Protein AF-A0A3D2I941-F1 (afdb_monomer_lite)

Secondary structure (DSSP, 8-state):
-PPEE---EE-TTT--EEE---EE------B-S-EEEE---SSS-EEEEEEBTTT--EEEEEE------EEEE--B---SSS-EE--EEEETTT--EEEE--EE------EEEE--B---SSS-EE--EEEETTT--EEEPPPEEPP-------

Sequence (154 aa):
TETGLTEGKHCSVCNKVLVEQTIVPAKGHSWDSGKITIAPTCTGTGVKTYTCTACAATRTETVSATGHTVVTVAKVEPTCTQPGRAAGTKCSVCGEVLSGLTEIKATGHTEVIDKAVEPTCTKTGLTEGKHCSVCNAVLVEQKVVPAKGHTEVI

pLDDT: mean 93.61, std 7.75, range [58.84, 98.5]

Structure (mmCIF, N/CA/C/O backbone):
data_AF-A0A3D2I941-F1
#
_entry.id   AF-A0A3D2I941-F1
#
loop_
_atom_site.group_PDB
_atom_site.id
_atom_site.type_symbol
_atom_site.label_atom_id
_atom_site.label_alt_id
_atom_site.label_comp_id
_atom_site.label_asym_id
_atom_site.label_entity_id
_atom_site.label_seq_id
_atom_site.pdbx_PDB_ins_code
_atom_site.Cartn_x
_atom_site.Cartn_y
_atom_site.Cartn_z
_atom_site.occupancy
_atom_site.B_iso_or_equiv
_atom_site.auth_seq_id
_atom_site.auth_comp_id
_atom_site.auth_asym_id
_atom_site.auth_atom_id
_atom_site.pdbx_PDB_model_num
ATOM 1 N N . THR A 1 1 ? -24.812 7.054 41.122 1.00 60.28 1 THR A N 1
ATOM 2 C CA . THR A 1 1 ? -26.022 7.590 41.785 1.00 60.28 1 THR A CA 1
ATOM 3 C C . THR A 1 1 ? -25.633 8.306 43.055 1.00 60.28 1 THR A C 1
ATOM 5 O O . THR A 1 1 ? -24.821 7.771 43.801 1.00 60.28 1 THR A O 1
ATOM 8 N N . GLU A 1 2 ? -26.197 9.486 43.286 1.00 65.69 2 GLU A N 1
ATOM 9 C CA . GLU A 1 2 ? -26.034 10.225 44.541 1.00 65.69 2 GLU A CA 1
ATOM 10 C C . GLU A 1 2 ? -26.896 9.604 45.649 1.00 65.69 2 GLU A C 1
ATOM 12 O O . GLU A 1 2 ? -27.874 8.901 45.375 1.00 65.69 2 GLU A O 1
ATOM 17 N N . THR A 1 3 ? -26.493 9.799 46.902 1.00 71.44 3 THR A N 1
ATOM 18 C CA . THR A 1 3 ? -27.277 9.382 48.068 1.00 71.44 3 THR A CA 1
ATOM 19 C C . THR A 1 3 ? -28.527 10.244 48.199 1.00 71.44 3 THR A C 1
ATOM 21 O O . THR A 1 3 ? -28.468 11.452 47.983 1.00 71.44 3 THR A O 1
ATOM 24 N N . GLY A 1 4 ? -29.644 9.637 48.591 1.00 78.50 4 GLY A N 1
ATOM 25 C CA . GLY A 1 4 ? -30.852 10.379 48.951 1.00 78.50 4 GLY A CA 1
ATOM 26 C C . GLY A 1 4 ? -30.842 10.777 50.426 1.00 78.50 4 GLY A C 1
ATOM 27 O O . GLY A 1 4 ? -30.063 10.244 51.215 1.00 78.50 4 GLY A O 1
ATOM 28 N N . LEU A 1 5 ? -31.745 11.672 50.814 1.00 85.81 5 LEU A N 1
ATOM 29 C CA . LEU A 1 5 ? -32.087 11.917 52.215 1.00 85.81 5 LEU A CA 1
ATOM 30 C C . LEU A 1 5 ? -33.513 11.431 52.466 1.00 85.81 5 LEU A C 1
ATOM 32 O O . LEU A 1 5 ? -34.366 11.527 51.582 1.00 85.81 5 LEU A O 1
ATOM 36 N N . THR A 1 6 ? -33.783 10.915 53.662 1.00 86.00 6 THR A N 1
ATOM 37 C CA . THR A 1 6 ? -35.164 10.674 54.096 1.00 86.00 6 THR A CA 1
ATOM 38 C C . THR A 1 6 ? -35.913 11.997 54.286 1.00 86.00 6 THR A C 1
ATOM 40 O O . THR A 1 6 ? -35.313 13.069 54.419 1.00 86.00 6 THR A O 1
ATOM 43 N N . GLU A 1 7 ? -37.245 11.936 54.272 1.00 86.25 7 GLU A N 1
ATOM 44 C CA . GLU A 1 7 ? -38.096 13.095 54.544 1.00 86.25 7 GLU A CA 1
ATOM 45 C C . GLU A 1 7 ? -37.904 13.558 55.999 1.00 86.25 7 GLU A C 1
ATOM 47 O O . GLU A 1 7 ? -38.234 12.839 56.943 1.00 86.25 7 GLU A O 1
ATOM 52 N N . GLY A 1 8 ? -37.342 14.756 56.175 1.00 88.19 8 GLY A N 1
ATOM 53 C CA . GLY A 1 8 ? -37.176 15.392 57.481 1.00 88.19 8 GLY A CA 1
ATOM 54 C C . GLY A 1 8 ? -38.356 16.292 57.823 1.00 88.19 8 GLY A C 1
ATOM 55 O O . GLY A 1 8 ? -39.094 16.741 56.946 1.00 88.19 8 GLY A O 1
ATOM 56 N N . LYS A 1 9 ? -38.517 16.610 59.109 1.00 90.56 9 LYS A N 1
ATOM 57 C CA . LYS A 1 9 ? -39.535 17.563 59.578 1.00 90.56 9 LYS A CA 1
ATOM 58 C C . LYS A 1 9 ? -38.897 18.581 60.507 1.00 90.56 9 LYS A C 1
ATOM 60 O O . LYS A 1 9 ? -38.130 18.209 61.392 1.00 90.56 9 LYS A O 1
ATOM 65 N N . HIS A 1 10 ? -39.241 19.854 60.343 1.00 88.50 10 HIS A N 1
ATOM 66 C CA . HIS A 1 10 ? -38.796 20.939 61.218 1.00 88.50 10 HIS A CA 1
ATOM 67 C C . HIS A 1 10 ? -39.968 21.860 61.573 1.00 88.50 10 HIS A C 1
ATOM 69 O O . HIS A 1 10 ? -40.952 21.951 60.839 1.00 88.50 10 HIS A O 1
ATOM 75 N N . CYS A 1 11 ? -39.882 22.520 62.725 1.00 88.88 11 CYS A N 1
ATOM 76 C CA . CYS A 1 11 ? -40.861 23.518 63.143 1.00 88.88 11 CYS A CA 1
ATOM 77 C C . CYS A 1 11 ? -40.699 24.792 62.301 1.00 88.88 11 CYS A C 1
ATOM 79 O O . CYS A 1 11 ? -39.640 25.402 62.342 1.00 88.88 11 CYS A O 1
ATOM 81 N N . SER A 1 12 ? -41.734 25.247 61.596 1.00 90.50 12 SER A N 1
ATOM 82 C CA . SER A 1 12 ? -41.664 26.448 60.743 1.00 90.50 12 SER A CA 1
ATOM 83 C C . SER A 1 12 ? -41.521 27.770 61.510 1.00 90.50 12 SER A C 1
ATOM 85 O O . SER A 1 12 ? -41.184 28.790 60.920 1.00 90.50 12 SER A O 1
ATOM 87 N N . VAL A 1 13 ? -41.788 27.764 62.821 1.00 88.81 13 VAL A N 1
ATOM 88 C CA . VAL A 1 13 ? -41.750 28.964 63.674 1.00 88.81 13 VAL A CA 1
ATOM 89 C C . VAL A 1 13 ? -40.384 29.148 64.342 1.00 88.81 13 VAL A C 1
ATOM 91 O O . VAL A 1 13 ? -39.909 30.271 64.463 1.00 88.81 13 VAL A O 1
ATOM 94 N N . CYS A 1 14 ? -39.740 28.060 64.781 1.00 91.75 14 CYS A N 1
ATOM 95 C CA . CYS A 1 14 ? -38.456 28.116 65.498 1.00 91.75 14 CYS A CA 1
ATOM 96 C C . CYS A 1 14 ? -37.343 27.248 64.886 1.00 91.75 14 CYS A C 1
ATOM 98 O O . CYS A 1 14 ? -36.275 27.126 65.479 1.00 91.75 14 CYS A O 1
ATOM 100 N N . ASN A 1 15 ? -37.583 26.620 63.731 1.00 83.19 15 ASN A N 1
ATOM 101 C CA . ASN A 1 15 ? -36.653 25.765 62.977 1.00 83.19 15 ASN A CA 1
ATOM 102 C C . ASN A 1 15 ? -36.081 24.554 63.728 1.00 83.19 15 ASN A C 1
ATOM 104 O O . ASN A 1 15 ? -35.187 23.877 63.223 1.00 83.19 15 ASN A O 1
ATOM 108 N N . LYS A 1 16 ? -36.619 24.214 64.906 1.00 91.62 16 LYS A N 1
ATOM 109 C CA . LYS A 1 16 ? -36.234 22.993 65.620 1.00 91.62 16 LYS A CA 1
ATOM 110 C C . LYS A 1 16 ? -36.517 21.766 64.748 1.00 91.62 16 LYS A C 1
ATOM 112 O O . LYS A 1 16 ? -37.651 21.578 64.303 1.00 91.62 16 LYS A O 1
ATOM 117 N N . VAL A 1 17 ? -35.501 20.930 64.540 1.00 87.19 17 VAL A N 1
ATOM 118 C CA . VAL A 1 17 ? -35.624 19.639 63.848 1.00 87.19 17 VAL A CA 1
ATOM 119 C C . VAL A 1 17 ? -36.494 18.711 64.700 1.00 87.19 17 VAL A C 1
ATOM 121 O O . VAL A 1 17 ? -36.202 18.472 65.871 1.00 87.19 17 VAL A O 1
ATOM 124 N N . LEU A 1 18 ? -37.601 18.247 64.125 1.00 88.56 18 LEU A N 1
ATOM 125 C CA . LEU A 1 18 ? -38.570 17.341 64.751 1.00 88.56 18 LEU A CA 1
ATOM 126 C C . LEU A 1 18 ? -38.340 15.892 64.310 1.00 88.56 18 LEU A C 1
ATOM 128 O O . LEU A 1 18 ? -38.581 14.969 65.080 1.00 88.56 18 LEU A O 1
ATOM 132 N N . VAL A 1 19 ? -37.872 15.711 63.073 1.00 88.69 19 VAL A N 1
ATOM 133 C CA . VAL A 1 19 ? -37.427 14.433 62.514 1.00 88.69 19 VAL A CA 1
ATOM 134 C C . VAL A 1 19 ? -36.157 14.709 61.723 1.00 88.69 19 VAL A C 1
ATOM 136 O O . VAL A 1 19 ? -36.179 15.498 60.776 1.00 88.69 19 VAL A O 1
ATOM 139 N N . GLU A 1 20 ? -35.057 14.092 62.143 1.00 87.12 20 GLU A N 1
ATOM 140 C CA . GLU A 1 20 ? -33.757 14.221 61.491 1.00 87.12 20 GLU A CA 1
ATOM 141 C C . GLU A 1 20 ? -33.737 13.468 60.155 1.00 87.12 20 GLU A C 1
ATOM 143 O O . GLU A 1 20 ? -34.308 12.383 60.024 1.00 87.12 20 GLU A O 1
ATOM 148 N N . GLN A 1 21 ? -33.088 14.055 59.150 1.00 88.56 21 GLN A N 1
ATOM 149 C CA . GLN A 1 21 ? -32.881 13.386 57.872 1.00 88.56 21 GLN A CA 1
ATOM 150 C C . GLN A 1 21 ? -31.736 12.389 57.998 1.00 88.56 21 GLN A C 1
ATOM 152 O O . GLN A 1 21 ? -30.652 12.723 58.465 1.00 88.56 21 GLN A O 1
ATOM 157 N N . THR A 1 22 ? -31.955 11.175 57.514 1.00 86.50 22 THR A N 1
ATOM 158 C CA . THR A 1 22 ? -30.925 10.140 57.435 1.00 86.50 22 THR A CA 1
ATOM 159 C C . THR A 1 22 ? -30.531 9.914 55.985 1.00 86.50 22 THR A C 1
ATOM 161 O O . THR A 1 22 ? -31.368 9.994 55.082 1.00 86.50 22 THR A O 1
ATOM 164 N N . ILE A 1 23 ? -29.259 9.598 55.763 1.00 82.81 23 ILE A N 1
ATOM 165 C CA . ILE A 1 23 ? -28.736 9.270 54.437 1.00 82.81 23 ILE A CA 1
ATOM 166 C C . ILE A 1 23 ? -29.346 7.944 53.976 1.00 82.81 23 ILE A C 1
ATOM 168 O O . ILE A 1 23 ? -29.228 6.927 54.656 1.00 82.81 23 ILE A O 1
ATOM 172 N N . VAL A 1 24 ? -29.961 7.948 52.795 1.00 79.69 24 VAL A N 1
ATOM 173 C CA . VAL A 1 24 ? -30.365 6.738 52.078 1.00 79.69 24 VAL A CA 1
ATOM 174 C C . VAL A 1 24 ? -29.205 6.336 51.165 1.00 79.69 24 VAL A C 1
ATOM 176 O O . VAL A 1 24 ? -28.889 7.081 50.225 1.00 79.69 24 VAL A O 1
ATOM 179 N N . PRO A 1 25 ? -28.554 5.180 51.410 1.00 75.06 25 PRO A N 1
ATOM 180 C CA . PRO A 1 25 ? -27.442 4.729 50.590 1.00 75.06 25 PRO A CA 1
ATOM 181 C C . PRO A 1 25 ? -27.862 4.600 49.130 1.00 75.06 25 PRO A C 1
ATOM 183 O O . PRO A 1 25 ? -28.922 4.059 48.805 1.00 75.06 25 PRO A O 1
ATOM 186 N N . ALA A 1 26 ? -27.008 5.076 48.232 1.00 76.69 26 ALA A N 1
ATOM 187 C CA . ALA A 1 26 ? -27.232 4.876 46.817 1.00 76.69 26 ALA A CA 1
ATOM 188 C C . ALA A 1 26 ? -27.113 3.372 46.500 1.00 76.69 26 ALA A C 1
ATOM 190 O O . ALA A 1 26 ? -26.125 2.741 46.867 1.00 76.69 26 ALA A O 1
ATOM 191 N N . LYS A 1 27 ? -28.092 2.796 45.787 1.00 78.06 27 LYS A N 1
ATOM 192 C CA . LYS A 1 27 ? -28.119 1.357 45.440 1.00 78.06 27 LYS A CA 1
ATOM 193 C C . LYS A 1 27 ? -26.962 0.893 44.535 1.00 78.06 27 LYS A C 1
ATOM 195 O O . LYS A 1 27 ? -26.823 -0.302 44.299 1.00 78.06 27 LYS A O 1
ATOM 200 N N . GLY A 1 28 ? -26.138 1.816 44.035 1.00 82.19 28 GLY A N 1
ATOM 201 C CA . GLY A 1 28 ? -25.104 1.538 43.042 1.00 82.19 28 GLY A CA 1
ATOM 202 C C . GLY A 1 28 ? -25.690 1.257 41.655 1.00 82.19 28 GLY A C 1
ATOM 203 O O . GLY A 1 28 ? -26.905 1.232 41.462 1.00 82.19 28 GLY A O 1
ATOM 204 N N . HIS A 1 29 ? -24.815 1.073 40.666 1.00 87.00 29 HIS A N 1
ATOM 205 C CA . HIS A 1 29 ? -25.212 0.682 39.312 1.00 87.00 29 HIS A CA 1
ATOM 206 C C . HIS A 1 29 ? -24.940 -0.809 39.089 1.00 87.00 29 HIS A C 1
ATOM 208 O O . HIS A 1 29 ? -23.856 -1.293 39.412 1.00 87.00 29 HIS A O 1
ATOM 214 N N . SER A 1 30 ? -25.908 -1.514 38.496 1.00 92.62 30 SER A N 1
ATOM 215 C CA . SER A 1 30 ? -25.736 -2.877 37.983 1.00 92.62 30 SER A CA 1
ATOM 216 C C . SER A 1 30 ? -25.480 -2.794 36.481 1.00 92.62 30 SER A C 1
ATOM 218 O O . SER A 1 30 ? -26.401 -2.577 35.695 1.00 92.62 30 SER A O 1
ATOM 220 N N . TRP A 1 31 ? -24.210 -2.865 36.096 1.00 95.12 31 TRP A N 1
ATOM 221 C CA . TRP A 1 31 ? -23.778 -2.756 34.704 1.00 95.12 31 TRP A CA 1
ATOM 222 C C . TRP A 1 31 ? -23.935 -4.093 33.975 1.00 95.12 31 TRP A C 1
ATOM 224 O O . TRP A 1 31 ? -23.717 -5.149 34.566 1.00 95.12 31 TRP A O 1
ATOM 234 N N . ASP A 1 32 ? -24.287 -4.043 32.692 1.00 96.06 32 ASP A N 1
ATOM 235 C CA . ASP A 1 32 ? -24.214 -5.200 31.799 1.00 96.06 32 ASP A CA 1
ATOM 236 C C . ASP A 1 32 ? -22.756 -5.617 31.495 1.00 96.06 32 ASP A C 1
ATOM 238 O O . ASP A 1 32 ? -21.791 -5.080 32.043 1.00 96.06 32 ASP A O 1
ATOM 242 N N . SER A 1 33 ? -22.569 -6.591 30.599 1.00 96.69 33 SER A N 1
ATOM 243 C CA . SER A 1 33 ? -21.232 -7.034 30.166 1.00 96.69 33 SER A CA 1
ATOM 244 C C . SER A 1 33 ? -20.466 -5.988 29.339 1.00 96.69 33 SER A C 1
ATOM 246 O O . SER A 1 33 ? -19.276 -6.173 29.042 1.00 96.69 33 SER A O 1
ATOM 248 N N . GLY A 1 34 ? -21.143 -4.906 28.948 1.00 96.94 34 GLY A N 1
ATOM 249 C CA . GLY A 1 34 ? -20.700 -3.906 27.995 1.00 96.94 34 GLY A CA 1
ATOM 250 C C . GLY A 1 34 ? -20.570 -4.428 26.564 1.00 96.94 34 GLY A C 1
ATOM 251 O O . GLY A 1 34 ? -20.453 -5.630 26.308 1.00 96.94 34 GLY A O 1
ATOM 252 N N . LYS A 1 35 ? -20.545 -3.499 25.611 1.00 97.62 35 LYS A N 1
ATOM 253 C CA . LYS A 1 35 ? -20.387 -3.763 24.176 1.00 97.62 35 LYS A CA 1
ATOM 254 C C . LYS A 1 35 ? -19.365 -2.805 23.574 1.00 97.62 35 LYS A C 1
ATOM 256 O O . LYS A 1 35 ? -19.320 -1.636 23.947 1.00 97.62 35 LYS A O 1
ATOM 261 N N . ILE A 1 36 ? -18.565 -3.292 22.624 1.00 97.94 36 ILE A N 1
ATOM 262 C CA . ILE A 1 36 ? -17.719 -2.428 21.793 1.00 97.94 36 ILE A CA 1
ATOM 263 C C . ILE A 1 36 ? -18.633 -1.564 20.922 1.00 97.94 36 ILE A C 1
ATOM 265 O O . ILE A 1 36 ? -19.342 -2.075 20.053 1.00 97.94 36 ILE A O 1
ATOM 269 N N . THR A 1 37 ? -18.649 -0.266 21.196 1.00 97.69 37 THR A N 1
ATOM 270 C CA . THR A 1 37 ? -19.446 0.731 20.469 1.00 97.69 37 THR A CA 1
ATOM 271 C C . THR A 1 37 ? -18.609 1.478 19.442 1.00 97.69 37 THR A C 1
ATOM 273 O O . THR A 1 37 ? -19.140 1.882 18.412 1.00 97.69 37 THR A O 1
ATOM 276 N N . ILE A 1 38 ? -17.299 1.586 19.675 1.00 97.88 38 ILE A N 1
ATOM 277 C CA . ILE A 1 38 ? -16.316 2.051 18.695 1.00 97.88 38 ILE A CA 1
ATOM 278 C C . ILE A 1 38 ? -15.203 1.009 18.644 1.00 97.88 38 ILE A C 1
ATOM 280 O O . ILE A 1 38 ? -14.551 0.747 19.655 1.00 97.88 38 ILE A O 1
ATOM 284 N N . ALA A 1 39 ? -15.004 0.380 17.488 1.00 97.81 39 ALA A N 1
ATOM 285 C CA . ALA A 1 39 ? -13.938 -0.600 17.325 1.00 97.81 39 ALA A CA 1
ATOM 286 C C . ALA A 1 39 ? -12.563 0.097 17.328 1.00 97.81 39 ALA A C 1
ATOM 288 O O . ALA A 1 39 ? -12.423 1.139 16.685 1.00 97.81 39 ALA A O 1
ATOM 289 N N . PRO A 1 40 ? -11.550 -0.454 18.021 1.00 98.31 40 PRO A N 1
ATOM 290 C CA . PRO A 1 40 ? -10.187 0.052 17.918 1.00 98.31 40 PRO A CA 1
ATOM 291 C C . PRO A 1 40 ? -9.627 -0.187 16.509 1.00 98.31 40 PRO A C 1
ATOM 293 O O . PRO A 1 40 ? -9.985 -1.158 15.839 1.00 98.31 40 PRO A O 1
ATOM 296 N N . THR A 1 41 ? -8.720 0.685 16.074 1.00 97.94 41 THR A N 1
ATOM 297 C CA . THR A 1 41 ? -7.950 0.529 14.830 1.00 97.94 41 THR A CA 1
ATOM 298 C C . THR A 1 41 ? -6.474 0.292 15.158 1.00 97.94 41 THR A C 1
ATOM 300 O O . THR A 1 41 ? -6.105 0.214 16.331 1.00 97.94 41 THR A O 1
ATOM 303 N N . CYS A 1 42 ? -5.602 0.184 14.146 1.00 97.94 42 CYS A N 1
ATOM 304 C CA . CYS A 1 42 ? -4.163 0.012 14.378 1.00 97.94 42 CYS A CA 1
ATOM 305 C C . CYS A 1 42 ? -3.560 1.115 15.261 1.00 97.94 42 CYS A C 1
ATOM 307 O O . CYS A 1 42 ? -2.695 0.819 16.080 1.00 97.94 42 CYS A O 1
ATOM 309 N N . THR A 1 43 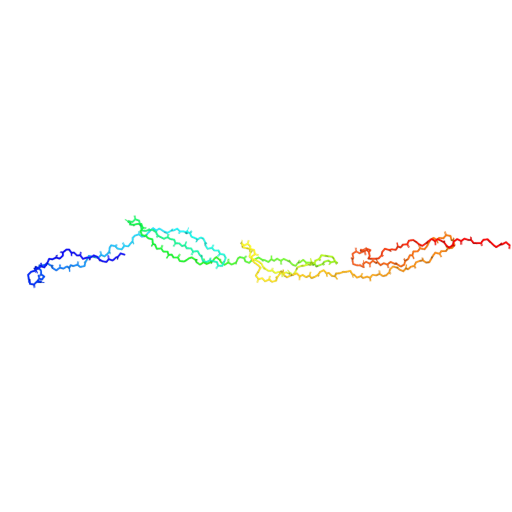? -4.036 2.356 15.125 1.00 97.38 43 THR A N 1
ATOM 310 C CA . THR A 1 43 ? -3.511 3.531 15.842 1.00 97.38 43 THR A CA 1
ATOM 311 C C . THR A 1 43 ? -4.547 4.201 16.745 1.00 97.38 43 THR A C 1
ATOM 313 O O . THR A 1 43 ? -4.183 4.816 17.744 1.00 97.38 43 THR A O 1
ATOM 316 N N . GLY A 1 44 ? -5.837 4.076 16.428 1.00 97.75 44 GLY A N 1
ATOM 317 C CA . GLY A 1 44 ? -6.932 4.676 17.183 1.00 97.75 44 GLY A CA 1
ATOM 318 C C . GLY A 1 44 ? -7.461 3.750 18.272 1.00 97.75 44 GLY A C 1
ATOM 319 O O . GLY A 1 44 ? -7.692 2.561 18.042 1.00 97.75 44 GLY A O 1
ATOM 320 N N . THR A 1 45 ? -7.694 4.303 19.460 1.00 98.31 45 THR A N 1
ATOM 321 C CA . THR A 1 45 ? -8.404 3.597 20.527 1.00 98.31 45 THR A CA 1
ATOM 322 C C . THR A 1 45 ? -9.875 3.386 20.166 1.00 98.31 45 THR A C 1
ATOM 324 O O . THR A 1 45 ? -10.484 4.164 19.433 1.00 98.31 45 THR A O 1
ATOM 327 N N . GLY A 1 46 ? -10.448 2.306 20.689 1.00 98.12 46 GLY A N 1
ATOM 328 C CA . GLY A 1 46 ? -11.877 2.027 20.646 1.00 98.12 46 GLY A CA 1
ATOM 329 C C . GLY A 1 46 ? -12.576 2.426 21.944 1.00 98.12 46 GLY A C 1
ATOM 330 O O . GLY A 1 46 ? -11.955 2.896 22.901 1.00 98.12 46 GLY A O 1
ATOM 331 N N . VAL A 1 47 ? -13.881 2.180 21.997 1.00 98.38 47 VAL A N 1
ATOM 332 C CA . VAL A 1 47 ? -14.724 2.435 23.168 1.00 98.38 47 VAL A CA 1
ATOM 333 C C . VAL A 1 47 ? -15.604 1.227 23.437 1.00 98.38 47 VAL A C 1
ATOM 335 O O . VAL A 1 47 ? -16.271 0.701 22.540 1.00 98.38 47 VAL A O 1
ATOM 338 N N . LYS A 1 48 ? -15.626 0.815 24.703 1.00 98.50 48 LYS A N 1
ATOM 339 C CA . LYS A 1 48 ? -16.589 -0.137 25.242 1.00 98.50 48 LYS A CA 1
ATOM 340 C C . LYS A 1 48 ? -17.585 0.616 26.117 1.00 98.50 48 LYS A C 1
ATOM 342 O O . LYS A 1 48 ? -17.189 1.310 27.051 1.00 98.50 48 LYS A O 1
ATOM 347 N N . THR A 1 49 ? -18.872 0.485 25.822 1.00 98.25 49 THR A N 1
ATOM 348 C CA . THR A 1 49 ? -19.953 1.118 26.587 1.00 98.25 49 THR A CA 1
ATOM 349 C C . THR A 1 49 ? -20.659 0.072 27.431 1.00 98.25 49 THR A C 1
ATOM 351 O O . THR A 1 49 ? -21.002 -0.994 26.923 1.00 98.25 49 THR A O 1
ATOM 354 N N . TYR A 1 50 ? -20.882 0.398 28.699 1.00 97.81 50 TYR A N 1
ATOM 355 C CA . TYR A 1 50 ? -21.685 -0.383 29.632 1.00 97.81 50 TYR A CA 1
ATOM 356 C C . TYR A 1 50 ? -22.989 0.347 29.908 1.00 97.81 50 TYR A C 1
ATOM 358 O O . TYR A 1 50 ? -22.977 1.568 30.110 1.00 97.81 50 TYR A O 1
ATOM 366 N N . THR A 1 51 ? -24.079 -0.403 29.995 1.00 96.81 51 THR A N 1
ATOM 367 C CA . THR A 1 51 ? -25.408 0.135 30.286 1.00 96.81 51 THR A CA 1
ATOM 368 C C . THR A 1 51 ? -25.930 -0.462 31.585 1.00 96.81 51 THR A C 1
ATOM 370 O O . THR A 1 51 ? -25.858 -1.669 31.816 1.00 96.81 51 THR A O 1
ATOM 373 N N . CYS A 1 52 ? -26.431 0.392 32.477 1.00 95.50 52 CYS A N 1
ATOM 374 C CA . CYS A 1 52 ? -27.060 -0.047 33.714 1.00 95.50 52 CYS A CA 1
ATOM 375 C C . CYS A 1 52 ? -28.398 -0.718 33.393 1.00 95.50 52 CYS A C 1
ATOM 377 O O . CYS A 1 52 ? -29.293 -0.082 32.831 1.00 95.50 52 CYS A O 1
ATOM 379 N N . THR A 1 53 ? -28.568 -1.968 33.809 1.00 94.50 53 THR A N 1
ATOM 380 C CA . THR A 1 53 ? -29.766 -2.772 33.514 1.00 94.50 53 THR A CA 1
ATOM 381 C C . THR A 1 53 ? -31.028 -2.248 34.205 1.00 94.50 53 THR A C 1
ATOM 383 O O . THR A 1 53 ? -32.134 -2.531 33.760 1.00 94.50 53 THR A O 1
ATOM 386 N N . ALA A 1 54 ? -30.871 -1.452 35.268 1.00 91.81 54 ALA A N 1
ATOM 387 C CA . ALA A 1 54 ? -31.978 -0.937 36.072 1.00 91.81 54 ALA A CA 1
ATOM 388 C C . ALA A 1 54 ? -32.425 0.492 35.712 1.00 91.81 54 ALA A C 1
ATOM 390 O O . ALA A 1 54 ? -33.558 0.861 36.003 1.00 91.81 54 ALA A O 1
ATOM 391 N N . CYS A 1 55 ? -31.548 1.325 35.137 1.00 91.06 55 CYS A N 1
ATOM 392 C CA . CYS A 1 55 ? -31.849 2.748 34.900 1.00 91.06 55 CYS A CA 1
ATOM 393 C C . CYS A 1 55 ? -31.298 3.319 33.587 1.00 91.06 55 CYS A C 1
ATOM 395 O O . CYS A 1 55 ? -31.360 4.529 33.386 1.00 91.06 55 CYS A O 1
ATOM 397 N N . ALA A 1 56 ? -30.727 2.480 32.718 1.00 92.06 56 ALA A N 1
ATOM 398 C CA . ALA A 1 56 ? -30.172 2.848 31.413 1.00 92.06 56 ALA A CA 1
ATOM 399 C C . ALA A 1 56 ? -29.024 3.880 31.415 1.00 92.06 56 ALA A C 1
ATOM 401 O O . ALA A 1 56 ? -28.529 4.234 30.347 1.00 92.06 56 ALA A O 1
ATOM 402 N N . ALA A 1 57 ? -28.543 4.322 32.583 1.00 93.12 57 ALA A N 1
ATOM 403 C CA . ALA A 1 57 ? -27.316 5.109 32.685 1.00 93.12 57 ALA A CA 1
ATOM 404 C C . ALA A 1 57 ? -26.154 4.388 31.983 1.00 93.12 57 ALA A C 1
ATOM 406 O O . ALA A 1 57 ? -26.093 3.156 32.003 1.00 93.12 57 ALA A O 1
ATOM 407 N N . THR A 1 58 ? -25.224 5.144 31.399 1.00 95.12 58 THR A N 1
ATOM 408 C CA . THR A 1 58 ? -24.081 4.595 30.660 1.00 95.12 58 THR A CA 1
ATOM 409 C C . THR A 1 58 ? -22.755 5.011 31.271 1.00 95.12 58 THR A C 1
ATOM 411 O O . THR A 1 58 ? -22.612 6.134 31.753 1.00 95.12 58 THR A O 1
ATOM 414 N N . ARG A 1 59 ? -21.757 4.139 31.159 1.00 95.31 59 ARG A N 1
ATOM 415 C CA . ARG A 1 59 ? -20.347 4.490 31.358 1.00 95.31 59 ARG A CA 1
ATOM 416 C C . ARG A 1 59 ? -19.511 3.918 30.223 1.00 95.31 59 ARG A C 1
ATOM 418 O O . ARG A 1 59 ? -19.914 2.943 29.587 1.00 95.31 59 ARG A O 1
ATOM 425 N N . THR A 1 60 ? -18.347 4.500 29.987 1.00 97.50 60 THR A N 1
ATOM 426 C CA . THR A 1 60 ? -17.443 4.075 28.920 1.00 97.50 60 THR A CA 1
ATOM 427 C C . THR A 1 60 ? -16.074 3.712 29.465 1.00 97.50 60 THR A C 1
ATOM 429 O O . THR A 1 60 ? -15.620 4.252 30.471 1.00 97.50 60 THR A O 1
ATOM 432 N N . GLU A 1 61 ? -15.422 2.789 28.772 1.00 97.94 61 GLU A N 1
ATOM 433 C CA . GLU A 1 61 ? -14.022 2.437 28.973 1.00 97.94 61 GLU A CA 1
ATOM 434 C C . GLU A 1 61 ? -13.299 2.490 27.627 1.00 97.94 61 GLU A C 1
ATOM 436 O O . GLU A 1 61 ? -13.836 2.078 26.592 1.00 97.94 61 GLU A O 1
ATOM 441 N N . THR A 1 62 ? -12.074 3.008 27.646 1.00 97.88 62 THR A N 1
ATOM 442 C CA . THR A 1 62 ? -11.202 3.044 26.473 1.00 97.88 62 THR A CA 1
ATOM 443 C C . THR A 1 62 ? -10.680 1.645 26.175 1.00 97.88 62 THR A C 1
ATOM 445 O O . THR A 1 62 ? -10.212 0.941 27.069 1.00 97.88 62 THR A O 1
ATOM 448 N N . VAL A 1 63 ? -10.712 1.261 24.903 1.00 98.19 63 VAL A N 1
ATOM 449 C CA . VAL A 1 63 ? -10.086 0.036 24.402 1.00 98.19 63 VAL A CA 1
ATOM 450 C C . VAL A 1 63 ? -8.826 0.435 23.652 1.00 98.19 63 VAL A C 1
ATOM 452 O O . VAL A 1 63 ? -8.880 1.275 22.757 1.00 98.19 63 VAL A O 1
ATOM 455 N N . SER A 1 64 ? -7.685 -0.135 24.021 1.00 98.12 64 SER A N 1
ATOM 456 C CA . SER A 1 64 ? -6.410 0.175 23.371 1.00 98.12 64 SER A CA 1
ATOM 457 C C . SER A 1 64 ? -6.452 -0.106 21.866 1.00 98.12 64 SER A C 1
ATOM 459 O O . SER A 1 64 ? -7.161 -1.005 21.412 1.00 98.12 64 SER A O 1
ATOM 461 N N . ALA A 1 65 ? -5.674 0.662 21.100 1.00 98.19 65 ALA A N 1
ATOM 462 C CA . ALA A 1 65 ? -5.462 0.402 19.681 1.00 98.19 65 ALA A CA 1
ATOM 463 C C . ALA A 1 65 ? -4.925 -1.023 19.463 1.00 98.19 65 ALA A C 1
ATOM 465 O O . ALA A 1 65 ? -4.210 -1.567 20.309 1.00 98.19 65 ALA A O 1
ATOM 466 N N . THR A 1 66 ? -5.250 -1.628 18.322 1.00 97.75 66 THR A N 1
ATOM 467 C CA . THR A 1 66 ? -4.851 -3.012 18.020 1.00 97.75 66 THR A CA 1
ATOM 468 C C . THR A 1 66 ? -3.367 -3.141 17.681 1.00 97.75 66 THR A C 1
ATOM 470 O O . THR A 1 66 ? -2.837 -4.249 17.677 1.00 97.75 66 THR A O 1
ATOM 473 N N . GLY A 1 67 ? -2.698 -2.028 17.365 1.00 97.44 67 GLY A N 1
ATOM 474 C CA . GLY A 1 67 ? -1.338 -2.024 16.839 1.00 97.44 67 GLY A CA 1
ATOM 475 C C . GLY A 1 67 ? -1.258 -2.504 15.387 1.00 97.44 67 GLY A C 1
ATOM 476 O O . GLY A 1 67 ? -2.264 -2.847 14.752 1.00 97.44 67 GLY A O 1
ATOM 477 N N . HIS A 1 68 ? -0.038 -2.513 14.847 1.00 98.00 68 HIS A N 1
ATOM 478 C CA . HIS A 1 68 ? 0.235 -2.964 13.484 1.00 98.00 68 HIS A CA 1
ATOM 479 C C . HIS A 1 68 ? 0.639 -4.436 13.438 1.00 98.00 68 HIS A C 1
ATOM 481 O O . HIS A 1 68 ? 1.527 -4.880 14.164 1.00 98.00 68 HIS A O 1
ATOM 487 N N . THR A 1 69 ? 0.051 -5.177 12.501 1.00 98.00 69 THR A N 1
ATOM 488 C CA . THR A 1 69 ? 0.503 -6.526 12.148 1.00 98.00 69 THR A CA 1
ATOM 489 C C . THR A 1 69 ? 1.541 -6.432 11.040 1.00 98.00 69 THR A C 1
ATOM 491 O O . THR A 1 69 ? 1.204 -6.202 9.880 1.00 98.00 69 THR A O 1
ATOM 494 N N . VAL A 1 70 ? 2.813 -6.575 11.404 1.00 98.06 70 VAL A N 1
ATOM 495 C CA . VAL A 1 70 ? 3.940 -6.399 10.483 1.00 98.06 70 VAL A CA 1
ATOM 496 C C . VAL A 1 70 ? 4.009 -7.552 9.483 1.00 98.06 70 VAL A C 1
ATOM 498 O O . VAL A 1 70 ? 4.077 -8.716 9.871 1.00 98.06 70 VAL A O 1
ATOM 501 N N . VAL A 1 71 ? 4.067 -7.223 8.194 1.00 98.25 71 VAL A N 1
ATOM 502 C CA . VAL A 1 71 ? 4.441 -8.152 7.122 1.00 98.25 71 VAL A CA 1
ATOM 503 C C . VAL A 1 71 ? 5.613 -7.597 6.328 1.00 98.25 71 VAL A C 1
ATOM 505 O O . VAL A 1 71 ? 5.715 -6.388 6.098 1.00 98.25 71 VAL A O 1
ATOM 508 N N . THR A 1 72 ? 6.509 -8.485 5.909 1.00 98.00 72 THR A N 1
ATOM 509 C CA . THR A 1 72 ? 7.650 -8.146 5.060 1.00 98.00 72 THR A CA 1
ATOM 510 C C . THR A 1 72 ? 7.238 -8.134 3.598 1.00 98.00 72 THR A C 1
ATOM 512 O O . THR A 1 72 ? 6.373 -8.886 3.146 1.00 98.00 72 THR A O 1
ATOM 515 N N . VAL A 1 73 ? 7.862 -7.245 2.844 1.00 98.06 73 VAL A N 1
ATOM 516 C CA . VAL A 1 73 ? 7.622 -7.082 1.421 1.00 98.06 73 VAL A CA 1
ATOM 517 C C . VAL A 1 73 ? 8.978 -7.052 0.726 1.00 98.06 73 VAL A C 1
ATOM 519 O O . VAL A 1 73 ? 9.853 -6.255 1.068 1.00 98.06 73 VAL A O 1
ATOM 522 N N . ALA A 1 74 ? 9.151 -7.957 -0.236 1.00 98.06 74 ALA A N 1
ATOM 523 C CA . ALA A 1 74 ? 10.414 -8.146 -0.932 1.00 98.06 74 ALA A CA 1
ATOM 524 C C . ALA A 1 74 ? 10.786 -6.949 -1.823 1.00 98.06 74 ALA A C 1
ATOM 526 O O . ALA A 1 74 ? 9.927 -6.180 -2.278 1.00 98.06 74 ALA A O 1
ATOM 527 N N . LYS A 1 75 ? 12.094 -6.832 -2.077 1.00 98.06 75 LYS A N 1
ATOM 528 C CA . LYS A 1 75 ? 12.671 -5.891 -3.037 1.00 98.06 75 LYS A CA 1
ATOM 529 C C . LYS A 1 75 ? 12.171 -6.214 -4.447 1.00 98.06 75 LYS A C 1
ATOM 531 O O . LYS A 1 75 ? 12.044 -7.380 -4.812 1.00 98.06 75 LYS A O 1
ATOM 536 N N . VAL A 1 76 ? 11.938 -5.170 -5.230 1.00 98.25 76 VAL A N 1
ATOM 537 C CA . VAL A 1 76 ? 11.729 -5.241 -6.678 1.00 98.25 76 VAL A CA 1
ATOM 538 C C . VAL A 1 76 ? 12.878 -4.481 -7.328 1.00 98.25 76 VAL A C 1
ATOM 540 O O . VAL A 1 76 ? 13.095 -3.313 -7.010 1.00 98.25 76 VAL A O 1
ATOM 543 N N . GLU A 1 77 ? 13.657 -5.138 -8.182 1.00 97.81 77 GLU A N 1
ATOM 544 C CA . GLU A 1 77 ? 14.772 -4.480 -8.872 1.00 97.81 77 GLU A CA 1
ATOM 545 C C . GLU A 1 77 ? 14.259 -3.477 -9.920 1.00 97.81 77 GLU A C 1
ATOM 547 O O . GLU A 1 77 ? 13.243 -3.745 -10.567 1.00 97.81 77 GLU A O 1
ATOM 552 N N . PRO A 1 78 ? 14.933 -2.327 -10.105 1.00 98.38 78 PRO A N 1
ATOM 553 C CA . PRO A 1 78 ? 14.641 -1.428 -11.214 1.00 98.38 78 PRO A CA 1
ATOM 554 C C . PRO A 1 78 ? 15.052 -2.049 -12.554 1.00 98.38 78 PRO A C 1
ATOM 556 O O . PRO A 1 78 ? 15.956 -2.880 -12.630 1.00 98.38 78 PRO A O 1
ATOM 559 N N . THR A 1 79 ? 14.424 -1.584 -13.630 1.00 97.69 79 THR A N 1
ATOM 560 C CA . THR A 1 79 ? 14.821 -1.884 -15.014 1.00 97.69 79 THR A CA 1
ATOM 561 C C . THR A 1 79 ? 15.291 -0.605 -15.713 1.00 97.69 79 THR A C 1
ATOM 563 O O . THR A 1 79 ? 15.286 0.472 -15.112 1.00 97.69 79 THR A O 1
ATOM 566 N N . CYS A 1 80 ? 15.662 -0.690 -16.997 1.00 97.56 80 CYS A N 1
ATOM 567 C CA . CYS A 1 80 ? 16.049 0.486 -17.785 1.00 97.56 80 CYS A CA 1
ATOM 568 C C . CYS A 1 80 ? 14.977 1.582 -17.795 1.00 97.56 80 CYS A C 1
ATOM 570 O O . CYS A 1 80 ? 15.317 2.762 -17.807 1.00 97.56 80 CYS A O 1
ATOM 572 N N . THR A 1 81 ? 13.700 1.198 -17.774 1.00 97.00 81 THR A N 1
ATOM 573 C CA . THR A 1 81 ? 12.568 2.116 -17.964 1.00 97.00 81 THR A CA 1
ATOM 574 C C . THR A 1 81 ? 11.615 2.172 -16.775 1.00 97.00 81 THR A C 1
ATOM 576 O O . THR A 1 81 ? 10.934 3.179 -16.604 1.00 97.00 81 THR A O 1
ATOM 579 N N . GLN A 1 82 ? 11.563 1.133 -15.936 1.00 97.69 82 GLN A N 1
ATOM 580 C CA . GLN A 1 82 ? 10.680 1.087 -14.767 1.00 97.69 82 GLN A CA 1
ATOM 581 C C . GLN A 1 82 ? 11.475 1.206 -13.461 1.00 97.69 82 GLN A C 1
ATOM 583 O O . GLN A 1 82 ? 12.466 0.487 -13.293 1.00 97.69 82 GLN A O 1
ATOM 588 N N . PRO A 1 83 ? 11.050 2.070 -12.521 1.00 98.31 83 PRO A N 1
ATOM 589 C CA . PRO A 1 83 ? 11.637 2.104 -11.192 1.00 98.31 83 PRO A CA 1
ATOM 590 C C . PRO A 1 83 ? 11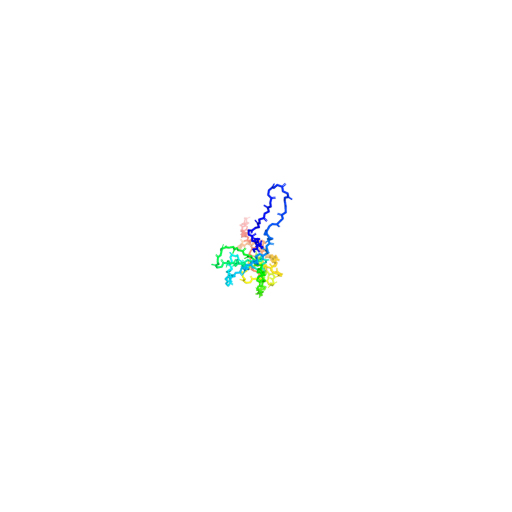.376 0.791 -10.443 1.00 98.31 83 PRO A C 1
ATOM 592 O O . PRO A 1 83 ? 10.366 0.116 -10.644 1.00 98.31 83 PRO A O 1
ATOM 595 N N . GLY A 1 84 ? 12.309 0.445 -9.566 1.00 98.06 84 GLY A N 1
ATOM 596 C CA . GLY A 1 84 ? 12.182 -0.641 -8.607 1.00 98.06 84 GLY A CA 1
ATOM 597 C C . GLY A 1 84 ? 11.666 -0.139 -7.261 1.00 98.06 84 GLY A C 1
ATOM 598 O O . GLY A 1 84 ? 11.311 1.028 -7.083 1.00 98.06 84 GLY A O 1
ATOM 599 N N . ARG A 1 85 ? 11.680 -1.022 -6.265 1.00 98.00 85 ARG A N 1
ATOM 600 C CA . ARG A 1 85 ? 11.303 -0.702 -4.888 1.00 98.00 85 ARG A CA 1
ATOM 601 C C . ARG A 1 85 ? 12.199 -1.432 -3.900 1.00 98.00 85 ARG A C 1
ATOM 603 O O . ARG A 1 85 ? 12.385 -2.644 -4.010 1.00 98.00 85 ARG A O 1
ATOM 610 N N . ALA A 1 86 ? 12.703 -0.719 -2.899 1.00 97.94 86 ALA A N 1
ATOM 611 C CA . ALA A 1 86 ? 13.441 -1.332 -1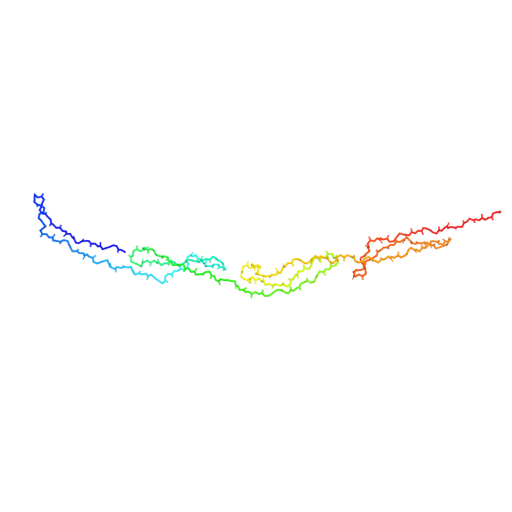.801 1.00 97.94 86 ALA A CA 1
ATOM 612 C C . ALA A 1 86 ? 12.562 -2.333 -1.030 1.00 97.94 86 ALA A C 1
ATOM 614 O O . ALA A 1 86 ? 11.337 -2.200 -0.978 1.00 97.94 86 ALA A O 1
ATOM 615 N N . ALA A 1 87 ? 13.190 -3.335 -0.408 1.00 98.19 87 ALA A N 1
ATOM 616 C CA . ALA A 1 87 ? 12.493 -4.174 0.561 1.00 98.19 87 ALA A CA 1
ATOM 617 C C . ALA A 1 87 ? 12.006 -3.321 1.744 1.00 98.19 87 ALA A C 1
ATOM 619 O O . ALA A 1 87 ? 12.537 -2.243 2.023 1.00 98.19 87 ALA A O 1
ATOM 620 N N . GLY A 1 88 ? 10.988 -3.799 2.446 1.00 98.12 88 GLY A N 1
ATOM 621 C CA . GLY A 1 88 ? 10.461 -3.091 3.603 1.00 98.12 88 GLY A CA 1
ATOM 622 C C . GLY A 1 88 ? 9.375 -3.867 4.319 1.00 98.12 88 GLY A C 1
ATOM 623 O O . GLY A 1 88 ? 9.160 -5.056 4.066 1.00 98.12 88 GLY A O 1
ATOM 624 N N . THR A 1 89 ? 8.681 -3.186 5.217 1.00 98.44 89 THR A N 1
ATOM 625 C CA . THR A 1 89 ? 7.587 -3.745 6.001 1.00 98.44 89 THR A CA 1
ATOM 626 C C . THR A 1 89 ? 6.368 -2.843 5.944 1.00 98.44 89 THR A C 1
ATOM 628 O O . THR A 1 89 ? 6.463 -1.617 5.850 1.00 98.44 89 THR A O 1
ATOM 631 N N . LYS A 1 90 ? 5.194 -3.464 6.005 1.00 98.19 90 LYS A N 1
ATOM 632 C CA . LYS A 1 90 ? 3.917 -2.759 6.102 1.00 98.19 90 LYS A CA 1
ATOM 633 C C . LYS A 1 90 ? 2.969 -3.483 7.044 1.00 98.19 90 LYS A C 1
ATOM 635 O O . LYS A 1 90 ? 3.179 -4.654 7.353 1.00 98.19 90 LYS A O 1
ATOM 640 N N . CYS A 1 91 ? 1.916 -2.807 7.472 1.00 98.31 91 CYS A N 1
ATOM 641 C CA . CYS A 1 91 ? 0.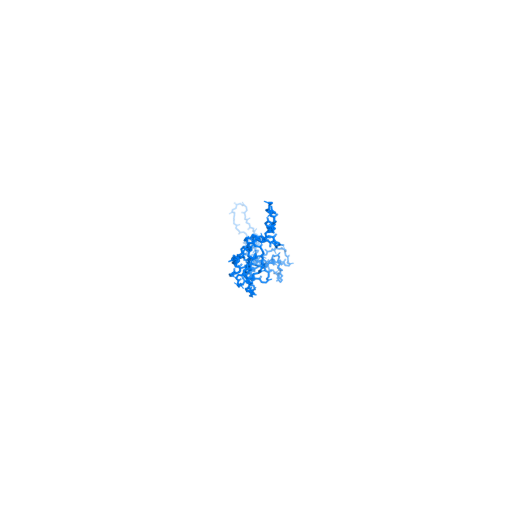825 -3.433 8.198 1.00 98.31 91 CYS A CA 1
ATOM 642 C C . CYS A 1 91 ? -0.070 -4.228 7.233 1.00 98.31 91 CYS A C 1
ATOM 644 O O . CYS A 1 91 ? -0.537 -3.675 6.236 1.00 98.31 91 CYS A O 1
ATOM 646 N N . SER A 1 92 ? -0.358 -5.500 7.515 1.00 98.00 92 SER A N 1
ATOM 647 C CA . SER A 1 92 ? -1.310 -6.287 6.708 1.00 98.00 92 SER A CA 1
ATOM 648 C C . SER A 1 92 ? -2.769 -5.868 6.905 1.00 98.00 92 SER A C 1
ATOM 650 O O . SER A 1 92 ? -3.592 -6.130 6.034 1.00 98.00 92 SER A O 1
ATOM 652 N N . VAL A 1 93 ? -3.077 -5.212 8.027 1.00 97.19 93 VAL A N 1
ATOM 653 C CA . VAL A 1 93 ? -4.438 -4.792 8.387 1.00 97.19 93 VAL A CA 1
ATOM 654 C C . VAL A 1 93 ? -4.789 -3.440 7.765 1.00 97.19 93 VAL A C 1
ATOM 656 O O . VAL A 1 93 ? -5.810 -3.325 7.100 1.00 97.19 93 VAL A O 1
ATOM 659 N N . CYS A 1 94 ? -3.947 -2.416 7.955 1.00 97.00 94 CYS A N 1
ATOM 660 C CA . CYS A 1 94 ? -4.220 -1.053 7.473 1.00 97.00 94 CYS A CA 1
ATOM 661 C C . CYS A 1 94 ? -3.374 -0.621 6.265 1.00 97.00 94 CYS A C 1
ATOM 663 O O . CYS A 1 94 ? -3.612 0.446 5.710 1.00 97.00 94 CYS A O 1
ATOM 665 N N . GLY A 1 95 ? -2.376 -1.410 5.854 1.00 96.69 95 GLY A N 1
ATOM 666 C CA . GLY A 1 95 ? -1.514 -1.094 4.711 1.00 96.69 95 GLY A CA 1
ATOM 667 C C . GLY A 1 95 ? -0.406 -0.072 4.979 1.00 96.69 95 GLY A C 1
ATOM 668 O O . GLY A 1 95 ? 0.425 0.133 4.097 1.00 96.69 95 GLY A O 1
ATOM 669 N N . GLU A 1 96 ? -0.358 0.529 6.171 1.00 97.38 96 GLU A N 1
ATOM 670 C CA . GLU A 1 96 ? 0.655 1.523 6.541 1.00 97.38 96 GLU A CA 1
ATOM 671 C C . GLU A 1 96 ? 2.076 0.977 6.367 1.00 97.38 96 GLU A C 1
ATOM 673 O O . GLU A 1 96 ? 2.383 -0.128 6.819 1.00 97.38 96 GLU A O 1
ATOM 678 N N . VAL A 1 97 ? 2.935 1.746 5.696 1.00 97.50 97 VAL A N 1
ATOM 679 C CA . VAL A 1 97 ? 4.351 1.411 5.517 1.00 97.50 97 VAL A CA 1
ATOM 680 C C . VAL A 1 97 ? 5.086 1.735 6.808 1.00 97.50 97 VAL A C 1
ATOM 682 O O . VAL A 1 97 ? 5.126 2.884 7.231 1.00 97.50 97 VAL A O 1
ATOM 685 N N . LEU A 1 98 ? 5.680 0.716 7.419 1.00 96.94 98 LEU A N 1
ATOM 686 C CA . LEU A 1 98 ? 6.354 0.843 8.712 1.00 96.94 98 LEU A CA 1
ATOM 687 C C . LEU A 1 98 ? 7.856 1.080 8.540 1.00 96.94 98 LEU A C 1
ATOM 689 O O . LEU A 1 98 ? 8.495 1.705 9.380 1.00 96.94 98 LEU A O 1
ATOM 693 N N . SER A 1 99 ? 8.435 0.563 7.455 1.00 97.69 99 SER A N 1
ATOM 694 C CA . SER A 1 99 ? 9.841 0.764 7.115 1.00 97.69 99 SER A CA 1
ATOM 695 C C . SER A 1 99 ? 10.098 0.442 5.644 1.00 97.69 99 SER A C 1
ATOM 697 O O . SER A 1 99 ? 9.492 -0.474 5.087 1.00 97.69 99 SER A O 1
ATOM 699 N N . GLY A 1 100 ? 11.036 1.151 5.017 1.00 96.75 100 GLY A N 1
ATOM 700 C CA . GLY A 1 100 ? 11.463 0.882 3.643 1.00 96.75 100 GLY A CA 1
ATOM 701 C C . GLY A 1 100 ? 10.379 1.172 2.602 1.00 96.75 100 GLY A C 1
ATOM 702 O O . GLY A 1 100 ? 9.686 2.181 2.688 1.00 96.75 100 GLY A O 1
ATOM 703 N N . LEU A 1 101 ? 10.273 0.302 1.589 1.00 96.31 101 LEU A N 1
ATOM 704 C CA . LEU A 1 101 ? 9.361 0.452 0.438 1.00 96.31 101 LEU A CA 1
ATOM 705 C C . LEU A 1 101 ? 9.524 1.759 -0.346 1.00 96.31 101 LEU A C 1
ATOM 707 O O . LEU A 1 101 ? 8.600 2.203 -1.025 1.00 96.31 101 LEU A O 1
ATOM 711 N N . THR A 1 102 ? 10.718 2.337 -0.294 1.00 96.94 102 THR A N 1
ATOM 712 C CA . THR A 1 102 ? 11.080 3.512 -1.075 1.00 96.94 102 THR A CA 1
ATOM 713 C C . THR A 1 102 ? 11.305 3.148 -2.537 1.00 96.94 102 THR A C 1
ATOM 715 O O . THR A 1 102 ? 11.732 2.038 -2.875 1.00 96.94 102 THR A O 1
ATOM 718 N N . GLU A 1 103 ? 11.005 4.101 -3.412 1.00 97.25 103 GLU A N 1
ATOM 719 C CA . GLU A 1 103 ? 11.260 3.976 -4.841 1.00 97.25 103 GLU A CA 1
ATOM 720 C C . GLU A 1 103 ? 12.768 3.917 -5.116 1.00 97.25 103 GLU A C 1
ATOM 722 O O . GLU A 1 103 ? 13.552 4.696 -4.567 1.00 97.25 103 GLU A O 1
ATOM 727 N N . ILE A 1 104 ? 13.170 2.996 -5.989 1.00 98.06 104 ILE A N 1
ATOM 728 C CA . ILE A 1 104 ? 14.514 2.944 -6.562 1.00 98.06 104 ILE A CA 1
ATOM 729 C C . ILE A 1 104 ? 14.375 3.393 -8.011 1.00 98.06 104 ILE A C 1
ATOM 731 O O . ILE A 1 104 ? 13.657 2.757 -8.779 1.00 98.06 104 ILE A O 1
ATOM 735 N N . LYS A 1 105 ? 15.052 4.477 -8.398 1.00 98.25 105 LYS A N 1
ATOM 736 C CA . LYS A 1 105 ? 14.965 5.008 -9.766 1.00 98.25 105 LYS A CA 1
ATOM 737 C C . LYS A 1 105 ? 15.317 3.939 -10.805 1.00 98.25 105 LYS A C 1
ATOM 739 O O . LYS A 1 105 ? 16.163 3.080 -10.554 1.00 98.25 105 LYS A O 1
ATOM 744 N N . ALA A 1 106 ? 14.681 4.029 -11.972 1.00 98.00 106 ALA A N 1
ATOM 745 C CA . ALA A 1 106 ? 15.040 3.221 -13.133 1.00 98.00 106 ALA A CA 1
ATOM 746 C C . ALA A 1 106 ? 16.542 3.358 -13.428 1.00 98.00 106 ALA A C 1
ATOM 748 O O . ALA A 1 106 ? 17.126 4.428 -13.230 1.00 98.00 106 ALA A O 1
ATOM 749 N N . THR A 1 107 ? 17.169 2.287 -13.910 1.00 97.50 107 THR A N 1
ATOM 750 C CA . THR A 1 107 ? 18.618 2.277 -14.167 1.00 97.50 107 THR A CA 1
ATOM 751 C C . THR A 1 107 ? 19.005 3.159 -15.351 1.00 97.50 107 THR A C 1
ATOM 753 O O . THR A 1 107 ? 20.170 3.519 -15.492 1.00 97.50 107 THR A O 1
ATOM 756 N N . GLY A 1 108 ? 18.038 3.492 -16.211 1.00 97.38 108 GLY A N 1
ATOM 757 C CA . GLY A 1 108 ? 18.286 4.146 -17.486 1.00 97.38 108 GLY A CA 1
ATOM 758 C C . GLY A 1 108 ? 18.899 3.197 -18.516 1.00 97.38 108 GLY A C 1
ATOM 759 O O . GLY A 1 108 ? 19.129 2.008 -18.261 1.00 97.38 108 GLY A O 1
ATOM 760 N N . HIS A 1 109 ? 19.141 3.738 -19.707 1.00 97.69 109 HIS A N 1
ATOM 761 C CA . HIS A 1 109 ? 19.780 3.016 -20.796 1.00 97.69 109 HIS A CA 1
ATOM 762 C C . HIS A 1 109 ? 21.294 3.221 -20.783 1.00 97.69 109 HIS A C 1
ATOM 764 O O . HIS A 1 109 ? 21.783 4.344 -20.702 1.00 97.69 109 HIS A O 1
ATOM 770 N N . THR A 1 110 ? 22.039 2.127 -20.922 1.00 97.56 110 THR A N 1
ATOM 771 C CA . THR A 1 110 ? 23.477 2.163 -21.204 1.00 97.56 110 THR A CA 1
ATOM 772 C C . THR A 1 110 ? 23.696 2.173 -22.710 1.00 97.56 110 THR A C 1
ATOM 774 O O . THR A 1 110 ? 23.446 1.161 -23.360 1.00 97.56 110 THR A O 1
ATOM 777 N N . GLU A 1 111 ? 24.119 3.308 -23.263 1.00 97.81 111 GLU A N 1
ATOM 778 C CA . GLU A 1 111 ? 24.301 3.469 -24.708 1.00 97.81 111 GLU A CA 1
ATOM 779 C C . GLU A 1 111 ? 25.505 2.676 -25.233 1.00 97.81 111 GLU A C 1
ATOM 781 O O . GLU A 1 111 ? 26.611 2.754 -24.694 1.00 97.81 111 GLU A O 1
ATOM 786 N N . VAL A 1 112 ? 25.294 1.971 -26.337 1.00 98.12 112 VAL A N 1
ATOM 787 C CA . VAL A 1 112 ? 26.326 1.391 -27.194 1.00 98.12 112 VAL A CA 1
ATOM 788 C C . VAL A 1 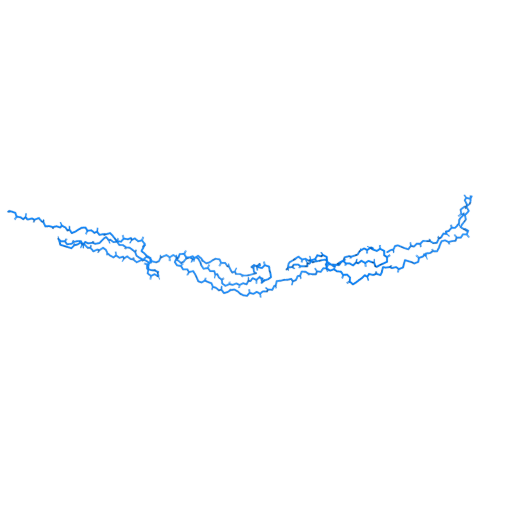112 ? 26.144 1.967 -28.589 1.00 98.12 112 VAL A C 1
ATOM 790 O O . VAL A 1 112 ? 25.022 2.066 -29.079 1.00 98.12 112 VAL A O 1
ATOM 793 N N . ILE A 1 113 ? 27.251 2.376 -29.208 1.00 97.94 113 ILE A N 1
ATOM 794 C CA . ILE A 1 113 ? 27.259 2.975 -30.543 1.00 97.94 113 ILE A CA 1
ATOM 795 C C . ILE A 1 113 ? 27.331 1.871 -31.596 1.00 97.94 113 ILE A C 1
ATOM 797 O O . ILE A 1 113 ? 28.296 1.101 -31.637 1.00 97.94 113 ILE A O 1
ATOM 801 N N . ASP A 1 114 ? 26.351 1.865 -32.491 1.00 97.38 114 ASP A N 1
ATOM 802 C CA . ASP A 1 114 ? 26.352 1.066 -33.708 1.00 97.38 114 ASP A CA 1
ATOM 803 C C . ASP A 1 114 ? 27.032 1.873 -34.808 1.00 97.38 114 ASP A C 1
ATOM 805 O O . ASP A 1 114 ? 26.477 2.841 -35.335 1.00 97.38 114 ASP A O 1
ATOM 809 N N . LYS A 1 115 ? 28.277 1.504 -35.121 1.00 97.81 115 LYS A N 1
ATOM 810 C CA . LYS A 1 115 ? 29.110 2.251 -36.069 1.00 97.81 115 LYS A CA 1
ATOM 811 C C . LYS A 1 115 ? 28.426 2.377 -37.431 1.00 97.81 115 LYS A C 1
ATOM 813 O O . LYS A 1 115 ? 27.830 1.424 -37.934 1.00 97.81 115 LYS A O 1
ATOM 818 N N . ALA A 1 116 ? 28.589 3.547 -38.046 1.00 97.31 116 ALA A N 1
ATOM 819 C CA . ALA A 1 116 ? 28.167 3.774 -39.419 1.00 97.31 116 ALA A CA 1
ATOM 820 C C . ALA A 1 116 ? 28.859 2.797 -40.383 1.00 97.31 116 ALA A C 1
ATOM 822 O O . ALA A 1 116 ? 30.022 2.425 -40.201 1.00 97.31 116 ALA A O 1
ATOM 823 N N . VAL A 1 117 ? 28.142 2.430 -41.441 1.00 97.62 117 VAL A N 1
ATOM 824 C CA . VAL A 1 117 ? 28.662 1.627 -42.549 1.00 97.62 117 VAL A CA 1
ATOM 825 C C . VAL A 1 117 ? 28.601 2.494 -43.795 1.00 97.62 117 VAL A C 1
ATOM 827 O O . VAL A 1 117 ? 27.520 2.905 -44.207 1.00 97.62 117 VAL A O 1
ATOM 830 N N . GLU A 1 118 ? 29.743 2.806 -44.402 1.00 96.38 118 GLU A N 1
ATOM 831 C CA . GLU A 1 118 ? 29.747 3.655 -45.595 1.00 96.38 118 GLU A CA 1
ATOM 832 C C . GLU A 1 118 ? 29.094 2.960 -46.804 1.00 96.38 118 GLU A C 1
ATOM 834 O O . GLU A 1 118 ? 29.332 1.769 -47.031 1.00 96.38 118 GLU A O 1
ATOM 839 N N . PRO A 1 119 ? 28.312 3.688 -47.627 1.00 96.44 119 PRO A N 1
ATOM 840 C CA . PRO A 1 119 ? 27.817 3.154 -48.888 1.00 96.44 119 PRO A CA 1
ATOM 841 C C . PRO A 1 119 ? 28.961 2.965 -49.891 1.00 96.44 119 PRO A C 1
ATOM 843 O O . PRO A 1 119 ? 29.882 3.786 -49.993 1.00 96.44 119 PRO A O 1
ATOM 846 N N . THR A 1 120 ? 28.858 1.920 -50.706 1.00 93.75 120 THR A N 1
ATOM 847 C CA . THR A 1 120 ? 29.715 1.722 -51.882 1.00 93.75 120 THR A CA 1
ATOM 848 C C . THR A 1 120 ? 28.970 2.147 -53.148 1.00 93.75 120 THR A C 1
ATOM 850 O O . THR A 1 120 ? 27.827 2.598 -53.081 1.00 93.75 120 THR A O 1
ATOM 853 N N . CYS A 1 121 ? 29.584 2.012 -54.327 1.00 91.75 121 CYS A N 1
ATOM 854 C CA . CYS A 1 121 ? 28.898 2.301 -55.592 1.00 91.75 121 CYS A CA 1
ATOM 855 C C . CYS A 1 121 ? 27.685 1.382 -55.837 1.00 91.75 121 CYS A C 1
ATOM 857 O O . CYS A 1 121 ? 26.756 1.786 -56.528 1.00 91.75 121 CYS A O 1
ATOM 859 N N . THR A 1 122 ? 27.666 0.183 -55.237 1.00 92.12 122 THR A N 1
ATOM 860 C CA . THR A 1 122 ? 26.642 -0.853 -55.476 1.00 92.12 122 THR A CA 1
ATOM 861 C C . THR A 1 122 ? 25.849 -1.275 -54.238 1.00 92.12 122 THR A C 1
ATOM 863 O O . THR A 1 122 ? 24.782 -1.866 -54.385 1.00 92.12 122 THR A O 1
ATOM 866 N N . LYS A 1 123 ? 26.332 -0.998 -53.020 1.00 94.25 123 LYS A N 1
ATOM 867 C CA . LYS A 1 123 ? 25.657 -1.355 -51.763 1.00 94.25 123 LYS A CA 1
ATOM 868 C C . LYS A 1 123 ? 25.329 -0.105 -50.960 1.00 94.25 123 LYS A C 1
ATOM 870 O O . LYS A 1 123 ? 26.152 0.802 -50.848 1.00 94.25 123 LYS A O 1
ATOM 875 N N . THR A 1 124 ? 24.136 -0.081 -50.377 1.00 96.38 124 THR A N 1
ATOM 876 C CA . THR A 1 124 ? 23.741 0.944 -49.411 1.00 96.38 124 THR A CA 1
ATOM 877 C C . THR A 1 124 ? 24.612 0.879 -48.159 1.00 96.38 124 THR A C 1
ATOM 879 O O . THR A 1 124 ? 25.082 -0.192 -47.773 1.00 96.38 124 THR A O 1
ATOM 882 N N . GLY A 1 125 ? 24.789 2.027 -47.519 1.00 96.31 125 GLY A N 1
ATOM 883 C CA . GLY A 1 125 ? 25.377 2.159 -46.194 1.00 96.31 125 GLY A CA 1
ATOM 884 C C . GLY A 1 125 ? 24.313 2.305 -4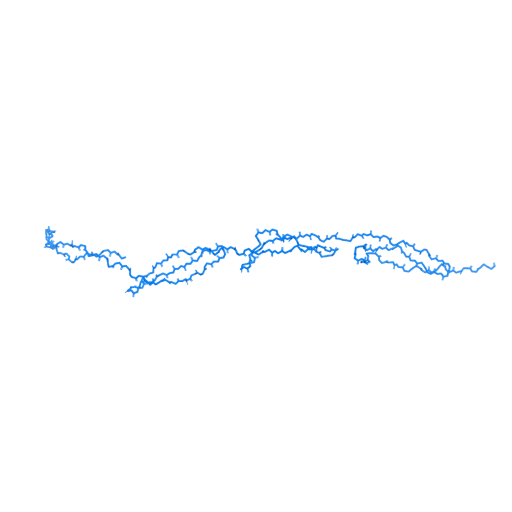5.106 1.00 96.31 125 GLY A C 1
ATOM 885 O O . GLY A 1 125 ? 23.110 2.274 -45.380 1.00 96.31 125 GLY A O 1
ATOM 886 N N . LEU A 1 126 ? 24.766 2.516 -43.876 1.00 97.94 126 LEU A N 1
ATOM 887 C CA . LEU A 1 126 ? 23.951 2.822 -42.703 1.00 97.94 126 LEU A CA 1
ATOM 888 C C . LEU A 1 126 ? 24.560 4.010 -41.957 1.00 97.94 126 LEU A C 1
ATOM 890 O O . LEU A 1 126 ? 25.783 4.103 -41.827 1.00 97.94 126 LEU A O 1
ATOM 894 N N . THR A 1 127 ? 23.719 4.903 -41.441 1.00 97.94 127 THR A N 1
ATOM 895 C CA . THR A 1 127 ? 24.171 5.932 -40.499 1.00 97.94 127 THR A CA 1
ATOM 896 C C . THR A 1 127 ? 24.610 5.297 -39.181 1.00 97.94 127 THR A C 1
ATOM 898 O O . THR A 1 127 ? 24.285 4.148 -38.883 1.00 97.94 127 THR A O 1
ATOM 901 N N . GLU A 1 128 ? 25.328 6.059 -38.361 1.00 98.00 128 GLU A N 1
ATOM 902 C CA . GLU A 1 128 ? 25.545 5.678 -36.967 1.00 98.00 128 GLU A CA 1
ATOM 903 C C . GLU A 1 128 ? 24.194 5.550 -36.245 1.00 98.00 128 GLU A C 1
ATOM 905 O O . GLU A 1 128 ? 23.269 6.332 -36.495 1.00 98.00 128 GLU A O 1
ATOM 910 N N . GLY A 1 129 ? 24.085 4.540 -35.387 1.00 97.75 129 GLY A N 1
ATOM 911 C CA . GLY A 1 129 ? 22.948 4.319 -34.503 1.00 97.75 129 GLY A CA 1
ATOM 912 C C . GLY A 1 129 ? 23.414 4.076 -33.076 1.00 97.75 129 GLY A C 1
ATOM 913 O O . GLY A 1 129 ? 24.610 4.090 -32.775 1.00 97.75 129 GLY A O 1
ATOM 914 N N . LYS A 1 130 ? 22.457 3.868 -32.179 1.00 98.44 130 LYS A N 1
ATOM 915 C CA . LYS A 1 130 ? 22.727 3.522 -30.788 1.00 98.44 130 LYS A CA 1
ATOM 916 C C . LYS A 1 130 ? 21.692 2.539 -30.279 1.00 98.44 130 LYS A C 1
ATOM 918 O O . LYS A 1 130 ? 20.496 2.732 -30.510 1.00 98.44 130 LYS A O 1
ATOM 923 N N . HIS A 1 131 ? 22.129 1.588 -29.468 1.00 97.94 131 HIS A N 1
ATOM 924 C CA . HIS A 1 131 ? 21.246 0.705 -28.716 1.00 97.94 131 HIS A CA 1
ATOM 925 C C . HIS A 1 131 ? 21.632 0.650 -27.239 1.00 97.94 131 HIS A C 1
ATOM 927 O O . HIS A 1 131 ? 22.709 1.075 -26.827 1.00 97.94 131 HIS A O 1
ATOM 933 N N . CYS A 1 132 ? 20.725 0.136 -26.417 1.00 98.12 132 CYS A N 1
ATOM 934 C CA . CYS A 1 132 ? 20.988 -0.131 -25.016 1.00 98.12 132 CYS A CA 1
ATOM 935 C C . CYS A 1 132 ? 21.634 -1.511 -24.838 1.00 98.12 132 CYS A C 1
ATOM 937 O O . CYS A 1 132 ? 21.016 -2.497 -25.219 1.00 98.12 132 CYS A O 1
ATOM 939 N N . SER A 1 133 ? 22.788 -1.629 -24.177 1.00 97.88 133 SER A N 1
ATOM 940 C CA . SER A 1 133 ? 23.417 -2.948 -23.937 1.00 97.88 133 SER A CA 1
ATOM 941 C C . SER A 1 133 ? 22.652 -3.861 -22.974 1.00 97.88 133 SER A C 1
ATOM 943 O O . SER A 1 133 ? 22.887 -5.065 -22.950 1.00 97.88 133 SER A O 1
ATOM 945 N N . VAL A 1 134 ? 21.774 -3.294 -22.143 1.00 97.25 134 VAL A N 1
ATOM 946 C CA . VAL A 1 134 ? 21.069 -4.035 -21.084 1.00 97.25 134 VAL A CA 1
ATOM 947 C C . VAL A 1 134 ? 19.738 -4.600 -21.579 1.00 97.25 134 VAL A C 1
ATOM 949 O O . VAL A 1 134 ? 19.384 -5.725 -21.244 1.00 97.25 134 VAL A O 1
ATOM 952 N N . CYS A 1 135 ? 18.984 -3.824 -22.361 1.00 96.69 135 CYS A N 1
ATOM 953 C CA . CYS A 1 135 ? 17.640 -4.201 -22.819 1.00 96.69 135 CYS A CA 1
ATOM 954 C C . CYS A 1 135 ? 17.467 -4.180 -24.343 1.00 96.69 135 CYS A C 1
ATOM 956 O O . CYS A 1 135 ? 16.356 -4.385 -24.825 1.00 96.69 135 CYS A O 1
ATOM 958 N N . ASN A 1 136 ? 18.533 -3.906 -25.098 1.00 96.62 136 ASN A N 1
ATOM 959 C CA . ASN A 1 136 ? 18.558 -3.839 -26.562 1.00 96.62 136 ASN A CA 1
ATOM 960 C C . ASN A 1 136 ? 17.590 -2.823 -27.188 1.00 96.62 136 ASN A C 1
ATOM 962 O O . ASN A 1 136 ? 17.354 -2.856 -28.393 1.00 96.62 136 ASN A O 1
ATOM 966 N N . ALA A 1 137 ? 17.046 -1.895 -26.396 1.00 97.69 137 ALA A N 1
ATOM 967 C CA . ALA A 1 137 ? 16.255 -0.789 -26.917 1.00 97.69 137 ALA A CA 1
ATOM 968 C C . ALA A 1 137 ? 17.087 0.024 -27.918 1.00 97.69 137 ALA A C 1
ATOM 970 O O . ALA A 1 137 ? 18.208 0.424 -27.602 1.00 97.69 137 ALA A O 1
ATOM 971 N N . VAL A 1 138 ? 16.536 0.281 -29.103 1.00 97.75 138 VAL A N 1
ATOM 972 C CA . VAL A 1 138 ? 17.138 1.183 -30.089 1.00 97.75 138 VAL A CA 1
ATOM 973 C C . VAL A 1 138 ? 16.939 2.614 -29.595 1.00 97.75 138 VAL A C 1
ATOM 975 O O . VAL A 1 138 ? 15.809 3.073 -29.446 1.00 97.75 138 VAL A O 1
ATOM 978 N N . LEU A 1 139 ? 18.040 3.299 -29.296 1.00 97.19 139 LEU A N 1
ATOM 979 C CA . LEU A 1 139 ? 18.050 4.663 -28.757 1.00 97.19 139 LEU A CA 1
ATOM 980 C C . LEU A 1 139 ? 18.186 5.694 -29.877 1.00 97.19 139 LEU A C 1
ATOM 982 O O . LEU A 1 139 ? 17.589 6.766 -29.824 1.00 97.19 139 LEU A O 1
ATOM 986 N N . VAL A 1 140 ? 18.962 5.345 -30.904 1.00 98.00 140 VAL A N 1
ATOM 987 C CA . VAL A 1 140 ? 19.070 6.086 -32.159 1.00 98.00 140 VAL A CA 1
ATOM 988 C C . VAL A 1 140 ? 19.016 5.069 -33.289 1.00 98.00 140 VAL A C 1
ATOM 990 O O . VAL A 1 140 ? 19.888 4.212 -33.403 1.00 98.00 140 VAL A O 1
ATOM 993 N N . GLU A 1 141 ? 17.978 5.148 -34.112 1.00 97.62 141 GLU A N 1
ATOM 994 C CA . GLU A 1 141 ? 17.780 4.229 -35.231 1.00 97.62 141 GLU A CA 1
ATOM 995 C C . GLU A 1 141 ? 18.781 4.502 -36.364 1.00 97.62 141 GLU A C 1
ATOM 997 O O . GLU A 1 141 ? 18.966 5.650 -36.781 1.00 97.62 141 GLU A O 1
ATOM 1002 N N . GLN A 1 142 ? 19.403 3.441 -36.891 1.00 97.94 142 GLN A N 1
ATOM 1003 C CA . GLN A 1 142 ? 20.227 3.539 -38.095 1.00 97.94 142 GLN A CA 1
ATOM 1004 C C . GLN A 1 142 ? 19.346 3.779 -39.319 1.00 97.94 142 GLN A C 1
ATOM 1006 O O . GLN A 1 142 ? 18.383 3.057 -39.568 1.00 97.94 142 GLN A O 1
ATOM 1011 N N . LYS A 1 143 ? 19.714 4.766 -40.132 1.00 97.44 143 LYS A N 1
ATOM 1012 C CA . LYS A 1 143 ? 19.046 5.068 -41.398 1.00 97.44 143 LYS A CA 1
ATOM 1013 C C . LYS A 1 143 ? 19.871 4.540 -42.559 1.00 97.44 143 LYS A C 1
ATOM 1015 O O . LYS A 1 143 ? 21.098 4.612 -42.547 1.00 97.44 143 LYS A O 1
ATOM 1020 N N . VAL A 1 144 ? 19.192 4.047 -43.587 1.00 97.38 144 VAL A N 1
ATOM 1021 C CA . VAL A 1 144 ? 19.841 3.591 -44.820 1.00 97.38 144 VAL A CA 1
ATOM 1022 C C . VAL A 1 144 ? 20.408 4.787 -45.581 1.00 97.38 144 VAL A C 1
ATOM 1024 O O . VAL A 1 144 ? 19.702 5.762 -45.836 1.00 97.38 144 VAL A O 1
ATOM 1027 N N . VAL A 1 145 ? 21.678 4.694 -45.971 1.00 96.56 145 VAL A N 1
ATOM 1028 C CA . VAL A 1 145 ? 22.338 5.657 -46.859 1.00 96.56 145 VAL A CA 1
ATOM 1029 C C . VAL A 1 145 ? 22.399 5.049 -48.265 1.00 96.56 145 VAL A C 1
ATOM 1031 O O . VAL A 1 145 ? 22.943 3.950 -48.412 1.00 96.56 145 VAL A O 1
ATOM 1034 N N . PRO A 1 146 ? 21.855 5.705 -49.307 1.00 96.19 146 PRO A N 1
ATOM 1035 C CA . PRO A 1 146 ? 21.888 5.177 -50.670 1.00 96.19 146 PRO A CA 1
ATOM 1036 C C . PRO A 1 146 ? 23.307 4.873 -51.169 1.00 96.19 146 PRO A C 1
ATOM 1038 O O . PRO A 1 146 ? 24.273 5.520 -50.763 1.00 96.19 146 PRO A O 1
ATOM 1041 N N . ALA A 1 147 ? 23.426 3.896 -52.074 1.00 94.88 147 ALA A N 1
ATOM 1042 C CA . ALA A 1 147 ? 24.679 3.611 -52.769 1.00 94.88 147 ALA A CA 1
ATOM 1043 C C . ALA A 1 147 ? 25.162 4.850 -53.549 1.00 94.88 147 ALA A C 1
ATOM 1045 O O . ALA A 1 147 ? 24.347 5.621 -54.058 1.00 94.88 147 ALA A O 1
ATOM 1046 N N . LYS A 1 148 ? 26.483 5.028 -53.678 1.00 92.31 148 LYS A N 1
ATOM 1047 C CA . LYS A 1 148 ? 27.093 6.200 -54.341 1.00 92.31 148 LYS A CA 1
ATOM 1048 C C . LYS A 1 148 ? 26.765 6.290 -55.840 1.00 92.31 148 LYS A C 1
ATOM 1050 O O . LYS A 1 148 ? 26.887 7.362 -56.420 1.00 92.31 148 LYS A O 1
ATOM 1055 N N . GLY A 1 149 ? 26.339 5.182 -56.449 1.00 85.06 149 GLY A N 1
ATOM 1056 C CA . GLY A 1 149 ? 26.098 5.087 -57.885 1.00 85.06 149 GLY A CA 1
ATOM 1057 C C . GLY A 1 149 ? 27.392 5.030 -58.700 1.00 85.06 149 GLY A C 1
ATOM 1058 O O . GLY A 1 149 ? 28.498 5.059 -58.155 1.00 85.06 149 GLY A O 1
ATOM 1059 N N . HIS A 1 150 ? 27.239 4.920 -60.018 1.00 81.12 150 HIS A N 1
ATOM 1060 C CA . HIS A 1 150 ? 28.338 4.942 -60.979 1.00 81.12 150 HIS A CA 1
ATOM 1061 C C . HIS A 1 150 ? 28.186 6.148 -61.906 1.00 81.12 150 HIS A C 1
ATOM 1063 O O . HIS A 1 150 ? 27.086 6.433 -62.373 1.00 81.12 150 HIS A O 1
ATOM 1069 N N . THR A 1 151 ? 29.294 6.827 -62.190 1.00 69.62 151 THR A N 1
ATOM 1070 C CA . THR A 1 151 ? 29.411 7.779 -63.296 1.00 69.62 151 THR A CA 1
ATOM 1071 C C . THR A 1 151 ? 30.286 7.154 -64.371 1.00 69.62 151 THR A C 1
ATOM 1073 O O . THR A 1 151 ? 31.431 6.784 -64.115 1.00 69.62 151 THR A O 1
ATOM 1076 N N . GLU A 1 152 ? 29.724 6.990 -65.564 1.00 74.00 152 GLU A N 1
ATOM 1077 C CA . GLU A 1 152 ? 30.458 6.493 -66.725 1.00 74.00 152 GLU A CA 1
ATOM 1078 C C . GLU A 1 152 ? 31.377 7.601 -67.251 1.00 74.00 152 GLU A C 1
ATOM 1080 O O . GLU A 1 152 ? 30.961 8.753 -67.393 1.00 74.00 152 GLU A O 1
ATOM 1085 N N . VAL A 1 153 ? 32.644 7.264 -67.490 1.00 70.62 153 VAL A N 1
ATOM 1086 C CA . VAL A 1 153 ? 33.616 8.174 -68.107 1.00 70.62 153 VAL A CA 1
ATOM 1087 C C . VAL A 1 153 ? 33.563 7.938 -69.615 1.00 70.62 153 VAL A C 1
ATOM 1089 O O . VAL A 1 153 ? 33.743 6.800 -70.048 1.00 70.62 153 VAL A O 1
ATOM 1092 N N . ILE A 1 154 ? 33.274 8.997 -70.378 1.00 58.84 154 ILE A N 1
ATOM 1093 C CA . ILE A 1 154 ? 33.226 9.010 -71.853 1.00 58.84 154 ILE A CA 1
ATOM 1094 C C . ILE A 1 154 ? 34.614 9.326 -72.405 1.00 58.84 154 ILE A C 1
ATOM 1096 O O . ILE A 1 154 ? 35.248 10.261 -71.862 1.00 58.84 154 ILE A O 1
#

Foldseek 3Di:
DDWDWDDWDADPPPRHTPGDIDTHDDPDFDWDPWDFPADAAQQRWTKTKIAGPPPRDIDIDIHDHPHFDKDKDDWFPAAQQGWTFHIAIAGPRPRHTPTGRDIHDHPHFDKDKDDWAPAAQPGWIWHIWIAGPRPRHTPGDIDIHDHPHDDDDD

Radius of gyration: 43.48 Å; chains: 1; bounding box: 75×37×138 Å